Protein AF-0000000065810340 (afdb_homodimer)

Structure (mmCIF, N/CA/C/O backbone):
data_AF-0000000065810340-model_v1
#
loop_
_entity.id
_entity.type
_entity.pdbx_description
1 polymer 'Cytochrome c-554(548)'
#
loop_
_atom_site.group_PDB
_atom_site.id
_atom_site.type_symbol
_atom_site.label_atom_id
_atom_site.label_alt_id
_atom_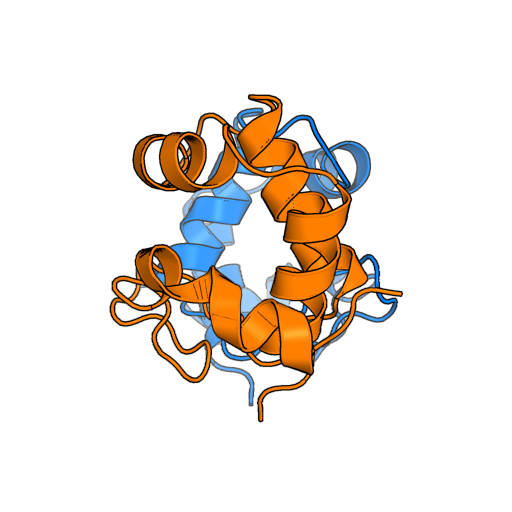site.label_comp_id
_atom_site.label_asym_id
_atom_site.label_entity_id
_atom_site.label_seq_id
_atom_site.pdbx_PDB_ins_code
_atom_site.Cartn_x
_atom_site.Cartn_y
_atom_site.Cartn_z
_atom_site.occupancy
_atom_site.B_iso_or_equiv
_atom_site.auth_seq_id
_atom_site.auth_comp_id
_atom_site.auth_asym_id
_atom_site.auth_atom_id
_atom_site.pdbx_PDB_model_num
ATOM 1 N N . ALA A 1 1 ? 13.867 -13.695 -8.516 1 81.44 1 ALA A N 1
ATOM 2 C CA . ALA A 1 1 ? 12.844 -12.742 -8.945 1 81.44 1 ALA A CA 1
ATOM 3 C C . ALA A 1 1 ? 11.641 -13.469 -9.539 1 81.44 1 ALA A C 1
ATOM 5 O O . ALA A 1 1 ? 11.773 -14.562 -10.094 1 81.44 1 ALA A O 1
ATOM 6 N N . GLY A 1 2 ? 10.492 -12.992 -9.227 1 96.69 2 GLY A N 1
ATOM 7 C CA . GLY A 1 2 ? 9.281 -13.578 -9.789 1 96.69 2 GLY A CA 1
ATOM 8 C C . GLY A 1 2 ? 9.273 -13.57 -11.305 1 96.69 2 GLY A C 1
ATOM 9 O O . GLY A 1 2 ? 10.039 -12.844 -11.938 1 96.69 2 GLY A O 1
ATOM 10 N N . ASP A 1 3 ? 8.43 -14.383 -11.891 1 98.38 3 ASP A N 1
ATOM 11 C CA . ASP A 1 3 ? 8.211 -14.453 -13.336 1 98.38 3 ASP A CA 1
ATOM 12 C C . ASP A 1 3 ? 6.906 -13.75 -13.727 1 98.38 3 ASP A C 1
ATOM 14 O O . ASP A 1 3 ? 5.82 -14.281 -13.492 1 98.38 3 ASP A O 1
ATOM 18 N N . ALA A 1 4 ? 7.102 -12.633 -14.414 1 97.75 4 ALA A N 1
ATOM 19 C CA . ALA A 1 4 ? 5.938 -11.812 -14.742 1 97.75 4 ALA A CA 1
ATOM 20 C C . ALA A 1 4 ? 4.977 -12.57 -15.656 1 97.75 4 ALA A C 1
ATOM 22 O O . ALA A 1 4 ? 3.758 -12.438 -15.523 1 97.75 4 ALA A O 1
ATOM 23 N N . ALA A 1 5 ? 5.488 -13.273 -16.594 1 97.88 5 ALA A N 1
ATOM 24 C CA . ALA A 1 5 ? 4.633 -14.039 -17.5 1 97.88 5 ALA A CA 1
ATOM 25 C C . ALA A 1 5 ? 3.84 -15.094 -16.719 1 97.88 5 ALA A C 1
ATOM 27 O O . ALA A 1 5 ? 2.648 -15.289 -16.984 1 97.88 5 ALA A O 1
ATOM 28 N N . ALA A 1 6 ? 4.434 -15.812 -15.805 1 98.31 6 ALA A N 1
ATOM 29 C CA . ALA A 1 6 ? 3.734 -16.766 -14.953 1 98.31 6 ALA A CA 1
ATOM 30 C C . ALA A 1 6 ? 2.701 -16.078 -14.078 1 98.31 6 ALA A C 1
ATOM 32 O O . ALA A 1 6 ? 1.626 -16.625 -13.812 1 98.31 6 ALA A O 1
ATOM 33 N N . GLY A 1 7 ? 3.07 -14.891 -13.578 1 98 7 GLY A N 1
ATOM 34 C CA . GLY A 1 7 ? 2.148 -14.117 -12.766 1 98 7 GLY 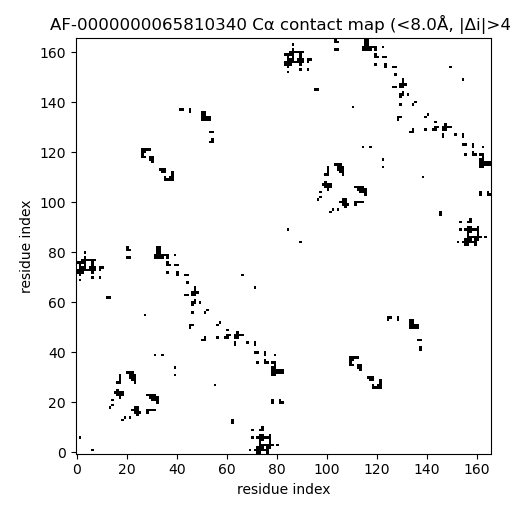A CA 1
ATOM 35 C C . GLY A 1 7 ? 0.86 -13.773 -13.492 1 98 7 GLY A C 1
ATOM 36 O O . GLY A 1 7 ? -0.215 -13.773 -12.891 1 98 7 GLY A O 1
ATOM 37 N N . GLU A 1 8 ? 0.967 -13.406 -14.773 1 97.19 8 GLU A N 1
ATOM 38 C CA . GLU A 1 8 ? -0.209 -13.047 -15.562 1 97.19 8 GLU A CA 1
ATOM 39 C C . GLU A 1 8 ? -1.265 -14.148 -15.5 1 97.19 8 GLU A C 1
ATOM 41 O O . GLU A 1 8 ? -2.465 -13.867 -15.5 1 97.19 8 GLU A O 1
ATOM 46 N N . ASP A 1 9 ? -0.861 -15.367 -15.312 1 97.06 9 ASP A N 1
ATOM 47 C CA . ASP A 1 9 ? -1.774 -16.5 -15.289 1 97.06 9 ASP A CA 1
ATOM 48 C C . ASP A 1 9 ? -2.391 -16.688 -13.898 1 97.06 9 ASP A C 1
ATOM 50 O O . ASP A 1 9 ? -3.328 -17.469 -13.727 1 97.06 9 ASP A O 1
ATOM 54 N N . LYS A 1 10 ? -1.932 -15.922 -12.945 1 97.44 10 LYS A N 1
ATOM 55 C CA . LYS A 1 10 ? -2.291 -16.188 -11.555 1 97.44 10 LYS A CA 1
ATOM 56 C C . LYS A 1 10 ? -3.117 -15.031 -10.977 1 97.44 10 LYS A C 1
ATOM 58 O O . LYS A 1 10 ? -3.439 -15.031 -9.789 1 97.44 10 LYS A O 1
ATOM 63 N N . ILE A 1 11 ? -3.551 -14.094 -11.773 1 97.44 11 ILE A N 1
ATOM 64 C CA . ILE A 1 11 ? -4.129 -12.875 -11.211 1 97.44 11 ILE A CA 1
ATOM 65 C C . ILE A 1 11 ? -5.645 -12.891 -11.398 1 97.44 11 ILE A C 1
ATOM 67 O O . ILE A 1 11 ? -6.301 -11.852 -11.273 1 97.44 11 ILE A O 1
ATOM 71 N N . GLY A 1 12 ? -6.258 -14 -11.719 1 96.69 12 GLY A N 1
ATOM 72 C CA . GLY A 1 12 ? -7.68 -14.086 -12.008 1 96.69 12 GLY A CA 1
ATOM 73 C C . GLY A 1 12 ? -8.555 -13.523 -10.906 1 96.69 12 GLY A C 1
ATOM 74 O O . GLY A 1 12 ? -9.477 -12.758 -11.164 1 96.69 12 GLY A O 1
ATOM 75 N N . THR A 1 13 ? -8.227 -13.875 -9.656 1 95.69 13 THR A N 1
ATOM 76 C CA . THR A 1 13 ? -9.016 -13.406 -8.523 1 95.69 13 THR A CA 1
ATOM 77 C C . THR A 1 13 ? -8.648 -11.969 -8.164 1 95.69 13 THR A C 1
ATOM 79 O O . THR A 1 13 ? -9.438 -11.25 -7.559 1 95.69 13 THR A O 1
ATOM 82 N N . CYS A 1 14 ? -7.531 -11.531 -8.602 1 98.19 14 CYS A N 1
ATOM 83 C CA . CYS A 1 14 ? -7 -10.227 -8.211 1 98.19 14 CYS A CA 1
ATOM 84 C C . CYS A 1 14 ? -7.633 -9.117 -9.039 1 98.19 14 CYS A C 1
ATOM 86 O O . CYS A 1 14 ? -7.812 -8 -8.547 1 98.19 14 CYS A O 1
ATOM 88 N N . VAL A 1 15 ? -7.961 -9.367 -10.32 1 97.25 15 VAL A N 1
ATOM 89 C CA . VAL A 1 15 ? -8.297 -8.344 -11.305 1 97.25 15 VAL A CA 1
ATOM 90 C C . VAL A 1 15 ? -9.664 -7.738 -10.977 1 97.25 15 VAL A C 1
ATOM 92 O O . VAL A 1 15 ? -9.977 -6.625 -11.398 1 97.25 15 VAL A O 1
ATOM 95 N N . ALA A 1 16 ? -10.477 -8.461 -10.188 1 97.06 16 ALA A N 1
ATOM 96 C CA . ALA A 1 16 ? -11.82 -7.98 -9.867 1 97.06 16 ALA A CA 1
ATOM 97 C C . ALA A 1 16 ? -11.766 -6.699 -9.039 1 97.06 16 ALA A C 1
ATOM 99 O O . ALA A 1 16 ? -12.703 -5.898 -9.055 1 97.06 16 ALA A O 1
ATOM 100 N N . CYS A 1 17 ? -10.68 -6.508 -8.406 1 98.31 17 CYS A N 1
ATOM 101 C CA . CYS A 1 17 ? -10.555 -5.336 -7.547 1 98.31 17 CYS A CA 1
ATOM 102 C C . CYS A 1 17 ? -9.414 -4.441 -8.008 1 98.31 17 CYS A C 1
ATOM 104 O O . CYS A 1 17 ? -9.5 -3.215 -7.918 1 98.31 17 CYS A O 1
ATOM 106 N N . HIS A 1 18 ? -8.359 -5.094 -8.531 1 97.94 18 HIS A N 1
ATOM 107 C CA . HIS A 1 18 ? -7.168 -4.32 -8.859 1 97.94 18 HIS A CA 1
ATOM 108 C C . HIS A 1 18 ? -7.043 -4.109 -10.359 1 97.94 18 HIS A C 1
ATOM 110 O O . HIS A 1 18 ? -6.094 -3.482 -10.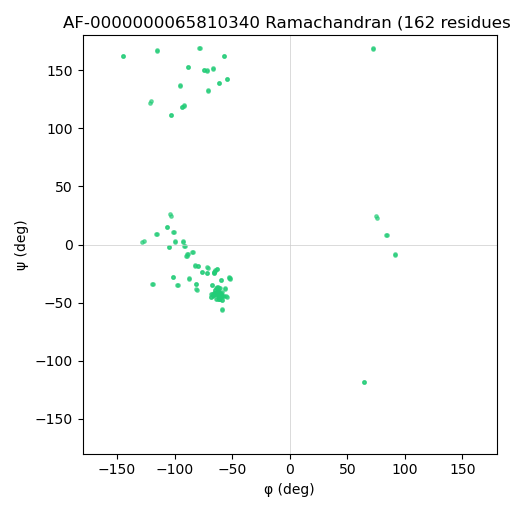828 1 97.94 18 HIS A O 1
ATOM 116 N N . GLY A 1 19 ? -7.938 -4.645 -11.164 1 96.19 19 GLY A N 1
ATOM 117 C CA . GLY A 1 19 ? -7.871 -4.52 -12.609 1 96.19 19 GLY A CA 1
ATOM 118 C C . GLY A 1 19 ? -6.766 -5.355 -13.227 1 96.19 19 GLY A C 1
ATOM 119 O O . GLY A 1 19 ? -5.828 -5.762 -12.539 1 96.19 19 GLY A O 1
ATOM 120 N N . THR A 1 20 ? -6.816 -5.469 -14.586 1 93.75 20 THR A N 1
ATOM 121 C CA . THR A 1 20 ? -5.781 -6.199 -15.312 1 93.75 20 THR A CA 1
ATOM 122 C C . THR A 1 20 ? -4.508 -5.367 -15.406 1 93.75 20 THR A C 1
ATOM 124 O O . THR A 1 20 ? -3.406 -5.914 -15.484 1 93.75 20 THR A O 1
ATOM 127 N N . ASP A 1 21 ? -4.672 -4.09 -15.297 1 93.5 21 ASP A N 1
ATOM 128 C CA . ASP A 1 21 ? -3.531 -3.186 -15.43 1 93.5 21 ASP A CA 1
ATOM 129 C C . ASP A 1 21 ? -3.014 -2.748 -14.062 1 93.5 21 ASP A C 1
ATOM 131 O O . ASP A 1 21 ? -2.154 -1.868 -13.969 1 93.5 21 ASP A O 1
ATOM 135 N N . GLY A 1 22 ? -3.592 -3.264 -13.047 1 96.94 22 GLY A N 1
ATOM 136 C CA . GLY A 1 22 ? -3.117 -2.959 -11.711 1 96.94 22 GLY A CA 1
ATOM 137 C C . GLY A 1 22 ? -3.666 -1.652 -11.164 1 96.94 22 GLY A C 1
ATOM 138 O O . GLY A 1 22 ? -3.17 -1.134 -10.164 1 96.94 22 GLY A O 1
ATOM 139 N N . GLN A 1 23 ? -4.637 -1.076 -11.922 1 96.94 23 GLN A N 1
ATOM 140 C CA . GLN A 1 23 ? -5.324 0.109 -11.422 1 96.94 23 GLN A CA 1
ATOM 141 C C . GLN A 1 23 ? -6.586 -0.272 -10.656 1 96.94 23 GLN A C 1
ATOM 143 O O . GLN A 1 23 ? -7.492 -0.898 -11.211 1 96.94 23 GLN A O 1
ATOM 148 N N . GLY A 1 24 ? -6.598 0.124 -9.352 1 97.69 24 GLY A N 1
ATOM 149 C CA . GLY A 1 24 ? -7.738 -0.208 -8.516 1 97.69 24 GLY A CA 1
ATOM 150 C C . GLY A 1 24 ? -9.062 0.249 -9.094 1 97.69 24 GLY A C 1
ATOM 151 O O . GLY A 1 24 ? -9.164 1.365 -9.609 1 97.69 24 GLY A O 1
ATOM 152 N N . LEU A 1 25 ? -10.078 -0.491 -8.945 1 97.81 25 LEU A N 1
ATOM 153 C CA . LEU A 1 25 ? -11.352 -0.232 -9.602 1 97.81 25 LEU A CA 1
ATOM 154 C C . LEU A 1 25 ? -12.242 0.654 -8.742 1 97.81 25 LEU A C 1
ATOM 156 O O . LEU A 1 25 ? -13.312 1.091 -9.18 1 97.81 25 LEU A O 1
ATOM 160 N N . ALA A 1 26 ? -11.891 0.876 -7.566 1 97.56 26 ALA A N 1
ATOM 161 C CA . ALA A 1 26 ? -12.508 1.81 -6.629 1 97.56 26 ALA A CA 1
ATOM 162 C C . ALA A 1 26 ? -11.453 2.455 -5.73 1 97.56 26 ALA A C 1
ATOM 164 O O . ALA A 1 26 ? -10.352 1.924 -5.566 1 97.56 26 ALA A O 1
ATOM 165 N N . PRO A 1 27 ? -11.773 3.559 -5.09 1 97.06 27 PRO A N 1
ATOM 166 C CA . PRO A 1 27 ? -10.781 4.289 -4.305 1 97.06 27 PRO A CA 1
ATOM 167 C C . PRO A 1 27 ? -10.242 3.477 -3.131 1 97.06 27 PRO A C 1
ATOM 169 O O . PRO A 1 27 ? -9.156 3.764 -2.623 1 97.06 27 PRO A O 1
ATOM 172 N N . ILE A 1 28 ? -11 2.467 -2.709 1 97.06 28 ILE A N 1
ATOM 173 C CA . ILE A 1 28 ? -10.57 1.67 -1.566 1 97.06 28 ILE A CA 1
ATOM 174 C C . ILE A 1 28 ? -9.57 0.609 -2.027 1 97.06 28 ILE A C 1
ATOM 176 O O . ILE A 1 28 ? -8.875 0.007 -1.208 1 97.06 28 ILE A O 1
ATOM 180 N N . TYR A 1 29 ? -9.547 0.333 -3.316 1 97.75 29 TYR A N 1
ATOM 181 C CA . TYR A 1 29 ? -8.602 -0.636 -3.854 1 97.75 29 TYR A CA 1
ATOM 182 C C . TYR A 1 29 ? -7.332 0.054 -4.344 1 97.75 29 TYR A C 1
ATOM 184 O O . TYR A 1 29 ? -7.379 0.89 -5.246 1 97.75 29 TYR A O 1
ATOM 192 N N . PRO A 1 30 ? -6.203 -0.286 -3.748 1 97.5 30 PRO A N 1
ATOM 193 C CA . PRO A 1 30 ? -4.98 0.408 -4.164 1 97.5 30 PRO A CA 1
ATOM 194 C C . PRO A 1 30 ? -4.578 0.078 -5.602 1 97.5 30 PRO A C 1
ATOM 196 O O . PRO A 1 30 ? -4.898 -1.003 -6.102 1 97.5 30 PRO A O 1
ATOM 199 N N . ASN A 1 31 ? -3.906 1.054 -6.188 1 97.62 31 ASN A N 1
ATOM 200 C CA . ASN A 1 31 ? -3.168 0.796 -7.422 1 97.62 31 ASN A CA 1
ATOM 201 C C . ASN A 1 31 ? -1.927 -0.054 -7.164 1 97.62 31 ASN A C 1
ATOM 203 O O . ASN A 1 31 ? -1.147 0.237 -6.254 1 97.62 31 ASN A O 1
ATOM 207 N N . LEU A 1 32 ? -1.791 -1.044 -7.988 1 98.19 32 LEU A N 1
ATOM 208 C CA . LEU A 1 32 ? -0.617 -1.902 -7.871 1 98.19 32 LEU A CA 1
ATOM 209 C C . LEU A 1 32 ? 0.421 -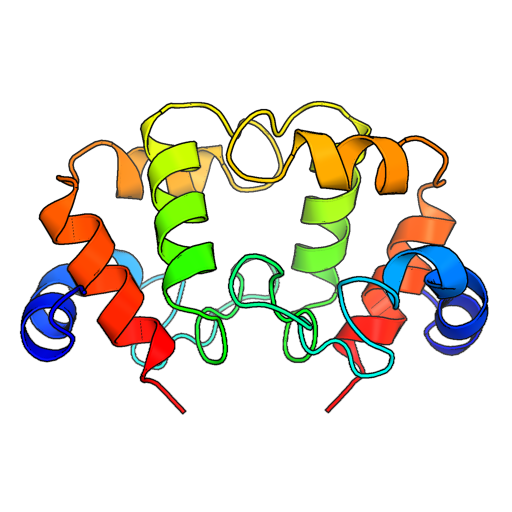1.553 -8.93 1 98.19 32 LEU A C 1
ATOM 211 O O . LEU A 1 32 ? 1.621 -1.742 -8.719 1 98.19 32 LEU A O 1
ATOM 215 N N . THR A 1 33 ? -0.1 -1.035 -10.016 1 95.62 33 THR A N 1
ATOM 216 C CA . THR A 1 33 ? 0.813 -0.577 -11.055 1 95.62 33 THR A CA 1
ATOM 217 C C . THR A 1 33 ? 1.709 0.544 -10.531 1 95.62 33 THR A C 1
ATOM 219 O O . THR A 1 33 ? 1.265 1.387 -9.75 1 95.62 33 THR A O 1
ATOM 222 N N . GLY A 1 34 ? 3.053 0.462 -10.938 1 93.06 34 GLY A N 1
ATOM 223 C CA . GLY A 1 34 ? 4 1.479 -10.508 1 93.06 34 GLY A CA 1
ATOM 224 C C . GLY A 1 34 ? 4.703 1.13 -9.211 1 93.06 34 GLY A C 1
ATOM 225 O O . GLY A 1 34 ? 5.699 1.758 -8.852 1 93.06 34 GLY A O 1
ATOM 226 N N . GLN A 1 35 ? 4.277 0.114 -8.586 1 97.38 35 GLN A N 1
ATOM 227 C CA . GLN A 1 35 ? 4.887 -0.292 -7.32 1 97.38 35 GLN A CA 1
ATOM 228 C C . GLN A 1 35 ? 6.062 -1.239 -7.559 1 97.38 35 GLN A C 1
ATOM 230 O O . GLN A 1 35 ? 6.105 -1.938 -8.57 1 97.38 35 GLN A O 1
ATOM 235 N N . SER A 1 36 ? 6.965 -1.231 -6.66 1 97 36 SER A N 1
ATOM 236 C CA . SER A 1 36 ? 8.062 -2.18 -6.773 1 97 36 SER A CA 1
ATOM 237 C C . SER A 1 36 ? 7.605 -3.602 -6.473 1 97 36 SER A C 1
ATOM 239 O O . SER A 1 36 ? 6.723 -3.811 -5.641 1 97 36 SER A O 1
ATOM 241 N N . ALA A 1 37 ? 8.227 -4.543 -7.094 1 98.19 37 ALA A N 1
ATOM 242 C CA . ALA A 1 37 ? 7.938 -5.949 -6.824 1 98.19 37 ALA A CA 1
ATOM 243 C C . ALA A 1 37 ? 8.258 -6.305 -5.375 1 98.19 37 ALA A C 1
ATOM 245 O O . ALA A 1 37 ? 7.543 -7.09 -4.75 1 98.19 37 ALA A O 1
ATOM 246 N N . THR A 1 38 ? 9.297 -5.727 -4.852 1 98.06 38 THR A N 1
ATOM 247 C CA . THR A 1 38 ? 9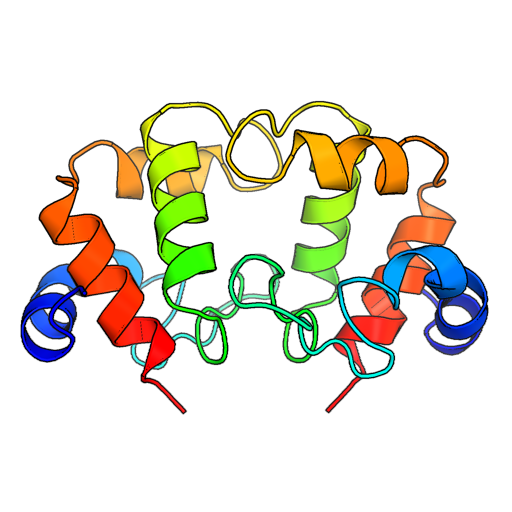.719 -5.992 -3.48 1 98.06 38 THR A CA 1
ATOM 248 C C . THR A 1 38 ? 8.625 -5.578 -2.494 1 98.06 38 THR A C 1
ATOM 250 O O . THR A 1 38 ? 8.258 -6.352 -1.609 1 98.06 38 THR A O 1
ATOM 253 N N . TYR A 1 39 ? 8.047 -4.457 -2.637 1 97.75 39 TYR A N 1
ATOM 254 C CA . TYR A 1 39 ? 6.992 -4.008 -1.741 1 97.75 39 TYR A CA 1
ATOM 255 C C . TYR A 1 39 ? 5.734 -4.852 -1.914 1 97.75 39 TYR A C 1
ATOM 257 O O . TYR A 1 39 ? 5.086 -5.223 -0.932 1 97.75 39 TYR A O 1
ATOM 265 N N . LEU A 1 40 ? 5.383 -5.082 -3.186 1 98 40 LEU A N 1
ATOM 266 C CA . LEU A 1 40 ? 4.176 -5.859 -3.422 1 98 40 LEU A CA 1
ATOM 267 C C . LEU A 1 40 ? 4.293 -7.246 -2.797 1 98 40 LEU A C 1
ATOM 269 O O . LEU A 1 40 ? 3.346 -7.734 -2.174 1 98 40 LEU A O 1
ATOM 273 N N . GLU A 1 41 ? 5.449 -7.863 -2.984 1 98.19 41 GLU A N 1
ATOM 274 C CA . GLU A 1 41 ? 5.672 -9.18 -2.391 1 98.19 41 GLU A CA 1
ATOM 275 C C . GLU A 1 41 ? 5.523 -9.133 -0.873 1 98.19 41 GLU A C 1
ATOM 277 O O . GLU A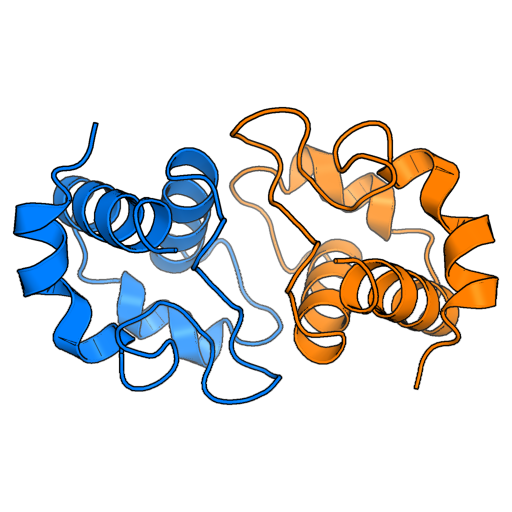 1 41 ? 4.836 -9.969 -0.285 1 98.19 41 GLU A O 1
ATOM 282 N N . SER A 1 42 ? 6.137 -8.188 -0.304 1 97.69 42 SER A N 1
ATOM 283 C CA . SER A 1 42 ? 6.066 -8.039 1.146 1 97.69 42 SER A CA 1
ATOM 284 C C . SER A 1 42 ? 4.629 -7.832 1.61 1 97.69 42 SER A C 1
ATOM 286 O O . SER A 1 42 ? 4.215 -8.391 2.627 1 97.69 42 SER A O 1
ATOM 288 N N . SER A 1 43 ? 3.879 -7.027 0.906 1 97 43 SER A N 1
ATOM 289 C CA . SER A 1 43 ? 2.494 -6.73 1.263 1 97 43 SER A CA 1
ATOM 290 C C . SER A 1 43 ? 1.626 -7.98 1.195 1 97 43 SER A C 1
ATOM 292 O O . SER A 1 43 ? 0.863 -8.266 2.121 1 97 43 SER A O 1
ATOM 294 N N . ILE A 1 44 ? 1.733 -8.75 0.124 1 97.75 44 ILE A N 1
ATOM 295 C CA . ILE A 1 44 ? 0.915 -9.945 -0.049 1 97.75 44 ILE A CA 1
ATOM 296 C C . ILE A 1 44 ? 1.265 -10.969 1.027 1 97.75 44 ILE A C 1
ATOM 298 O O . ILE A 1 44 ? 0.376 -11.602 1.604 1 97.75 44 ILE A O 1
ATOM 302 N N . LYS A 1 45 ? 2.504 -11.102 1.369 1 97.88 45 LYS A N 1
ATOM 303 C CA . LYS A 1 45 ? 2.914 -12.023 2.424 1 97.88 45 LYS A CA 1
ATOM 304 C C . LYS A 1 45 ? 2.365 -11.586 3.779 1 97.88 45 LYS A C 1
ATOM 306 O O . LYS A 1 45 ? 1.972 -12.422 4.594 1 97.88 45 LYS A O 1
ATOM 311 N N . ALA A 1 46 ? 2.412 -10.328 4.02 1 97.06 46 ALA A N 1
ATOM 312 C CA . ALA A 1 46 ? 1.886 -9.828 5.285 1 97.06 46 ALA A CA 1
ATOM 313 C C . ALA A 1 46 ? 0.4 -10.141 5.426 1 97.06 46 ALA A C 1
ATOM 315 O O . ALA A 1 46 ? -0.069 -10.469 6.52 1 97.06 46 ALA A O 1
ATOM 316 N N . TYR A 1 47 ? -0.358 -9.969 4.344 1 97 47 TYR A N 1
ATOM 317 C CA . TYR A 1 47 ? -1.756 -10.383 4.387 1 97 47 TYR A CA 1
ATOM 318 C C . TYR A 1 47 ? -1.872 -11.883 4.637 1 97 47 TYR A C 1
ATOM 320 O O . TYR A 1 47 ? -2.641 -12.32 5.496 1 97 47 TYR A O 1
ATOM 328 N N . ARG A 1 48 ? -1.118 -12.648 3.928 1 97 48 ARG A N 1
ATOM 329 C CA . ARG A 1 48 ? -1.159 -14.102 4.062 1 97 48 ARG A CA 1
ATOM 330 C C . ARG A 1 48 ? -0.902 -14.523 5.504 1 97 48 ARG A C 1
ATOM 332 O O . ARG A 1 48 ? -1.538 -15.453 6.004 1 97 48 ARG A O 1
ATOM 339 N N . ASP A 1 49 ? -0.004 -13.82 6.133 1 96.31 49 ASP A N 1
ATOM 340 C CA . ASP A 1 49 ? 0.49 -14.242 7.445 1 96.31 49 ASP A CA 1
ATOM 341 C C . ASP A 1 49 ? -0.312 -13.586 8.57 1 96.31 49 ASP A C 1
ATOM 343 O O . ASP A 1 49 ? 0.033 -13.719 9.742 1 96.31 49 ASP A O 1
ATOM 347 N N . GLY A 1 50 ? -1.313 -12.836 8.188 1 95.06 50 GLY A N 1
ATOM 348 C CA . GLY A 1 50 ? -2.205 -12.242 9.172 1 95.06 50 GLY A CA 1
ATOM 349 C C . GLY A 1 50 ? -1.588 -11.07 9.914 1 95.06 50 GLY A C 1
ATOM 350 O O . GLY A 1 50 ? -1.994 -10.75 11.031 1 95.06 50 GLY A O 1
ATOM 351 N N . GLN A 1 51 ? -0.628 -10.469 9.273 1 95.94 51 GLN A N 1
ATOM 352 C CA . GLN A 1 51 ? 0.098 -9.375 9.898 1 95.94 51 GLN A CA 1
ATOM 353 C C . GLN A 1 51 ? -0.545 -8.031 9.57 1 95.94 51 GLN A C 1
ATOM 355 O O . GLN A 1 51 ? -0.137 -6.996 10.102 1 95.94 51 GLN A O 1
ATOM 360 N N . ARG A 1 52 ? -1.604 -8.055 8.773 1 95 52 ARG A N 1
ATOM 361 C CA . ARG A 1 52 ? -2.416 -6.875 8.484 1 95 52 ARG A CA 1
ATOM 362 C C . ARG A 1 52 ? -3.865 -7.09 8.898 1 95 52 ARG A C 1
ATOM 364 O O . ARG A 1 52 ? -4.504 -8.055 8.469 1 95 52 ARG A O 1
ATOM 371 N N . LYS A 1 53 ? -4.488 -6.309 9.766 1 91.75 53 LYS A N 1
ATOM 372 C CA . LYS A 1 53 ? -5.84 -6.488 10.281 1 91.75 53 LYS A CA 1
ATOM 373 C C . LYS A 1 53 ? -6.672 -5.223 10.094 1 91.75 53 LYS A C 1
ATOM 375 O O . LYS A 1 53 ? -7.891 -5.242 10.266 1 91.75 53 LYS A O 1
ATOM 380 N N . GLY A 1 54 ? -6.359 -4.152 9.547 1 86.12 54 GLY A N 1
ATOM 381 C CA . GLY A 1 54 ? -7.047 -2.885 9.359 1 86.12 54 GLY A CA 1
ATOM 382 C C . GLY A 1 54 ? -7.332 -2.58 7.898 1 86.12 54 GLY A C 1
ATOM 383 O O . GLY A 1 54 ? -6.906 -3.318 7.008 1 86.12 54 GLY A O 1
ATOM 384 N N . GLY A 1 55 ? -8.211 -1.567 7.824 1 86.81 55 GLY A N 1
ATOM 385 C CA . GLY A 1 55 ? -8.562 -1.188 6.465 1 86.81 55 GLY A CA 1
ATOM 386 C C . GLY A 1 55 ? -9.289 -2.285 5.707 1 86.81 55 GLY A C 1
ATOM 387 O O . GLY A 1 55 ? -10.297 -2.809 6.184 1 86.81 55 GLY A O 1
ATOM 388 N N . ASN A 1 56 ? -8.57 -2.699 4.57 1 88.81 56 ASN A N 1
ATOM 389 C CA . ASN A 1 56 ? -9.211 -3.686 3.705 1 88.81 56 ASN A CA 1
ATOM 390 C C . ASN A 1 56 ? -8.617 -5.074 3.902 1 88.81 56 ASN A C 1
ATOM 392 O O . ASN A 1 56 ? -8.641 -5.902 2.99 1 88.81 56 ASN A O 1
ATOM 396 N N . ALA A 1 57 ? -8.117 -5.297 4.98 1 95 57 ALA A N 1
ATOM 397 C CA . ALA A 1 57 ? -7.441 -6.57 5.227 1 95 57 ALA A CA 1
ATOM 398 C C . ALA A 1 57 ? -8.422 -7.734 5.156 1 95 57 ALA A C 1
ATOM 400 O O . ALA A 1 57 ? -8.07 -8.82 4.688 1 95 57 ALA A O 1
ATOM 401 N N . ALA A 1 58 ? -9.656 -7.512 5.656 1 94.81 58 ALA A N 1
ATOM 402 C CA . ALA A 1 58 ? -10.656 -8.57 5.633 1 94.81 58 ALA A CA 1
ATOM 403 C C . ALA A 1 58 ? -10.945 -9.023 4.203 1 94.81 58 ALA A C 1
ATOM 405 O O . ALA A 1 58 ? -11.219 -10.203 3.963 1 94.81 58 ALA A O 1
ATOM 406 N N . LEU A 1 59 ? -10.82 -8.133 3.305 1 95.81 59 LEU A N 1
ATOM 407 C CA . LEU A 1 59 ? -11.023 -8.43 1.891 1 95.81 59 LEU A CA 1
ATOM 408 C C . LEU A 1 59 ? -9.781 -9.086 1.292 1 95.81 59 LEU A C 1
ATOM 410 O O . LEU A 1 59 ? -9.891 -10.039 0.511 1 95.81 59 LEU A O 1
ATOM 414 N N . MET A 1 60 ? -8.625 -8.656 1.655 1 98.06 60 MET A N 1
ATOM 415 C CA . MET A 1 60 ? -7.398 -9.047 0.961 1 98.06 60 MET A CA 1
ATOM 416 C C . MET A 1 60 ? -6.84 -10.344 1.532 1 98.06 60 MET A C 1
ATOM 418 O O . MET A 1 60 ? -6.211 -11.117 0.813 1 98.06 60 MET A O 1
ATOM 422 N N . THR A 1 61 ? -7.078 -10.609 2.828 1 97.25 61 THR A N 1
ATOM 423 C CA . THR A 1 61 ? -6.441 -11.734 3.496 1 97.25 61 THR A CA 1
ATOM 424 C C . THR A 1 61 ? -6.832 -13.047 2.826 1 97.25 61 THR A C 1
ATOM 426 O O . THR A 1 61 ? -5.969 -13.859 2.482 1 97.25 61 THR A O 1
ATOM 429 N N . PRO A 1 62 ? -8.156 -13.297 2.518 1 96.75 62 PRO A N 1
ATOM 430 C CA . PRO A 1 62 ? -8.484 -14.57 1.864 1 96.75 62 PRO A CA 1
ATOM 431 C C . PRO A 1 62 ? -7.898 -14.68 0.459 1 96.75 62 PRO A C 1
ATOM 433 O O . PRO A 1 62 ? -7.648 -15.789 -0.024 1 96.75 62 PRO A O 1
ATOM 436 N N . MET A 1 63 ? -7.633 -13.617 -0.184 1 97.75 63 MET A N 1
ATOM 437 C CA . MET A 1 63 ? -7.07 -13.617 -1.53 1 97.75 63 MET A CA 1
ATOM 438 C C . MET A 1 63 ? -5.605 -14.047 -1.506 1 97.75 63 MET A C 1
ATOM 440 O O . MET A 1 63 ? -5.086 -14.555 -2.502 1 97.75 63 MET A O 1
ATOM 444 N N . ALA A 1 64 ? -4.934 -13.852 -0.308 1 97.56 64 ALA A N 1
ATOM 445 C CA . ALA A 1 64 ? -3.506 -14.125 -0.19 1 97.56 64 ALA A CA 1
ATOM 446 C C . ALA A 1 64 ? -3.26 -15.508 0.411 1 97.56 64 ALA A C 1
ATOM 448 O O . ALA A 1 64 ? -2.189 -16.094 0.227 1 97.56 64 ALA A O 1
ATOM 449 N N . GLN A 1 65 ? -4.098 -16.047 1.374 1 95.56 65 GLN A N 1
ATOM 450 C CA . GLN A 1 65 ? -3.881 -17.188 2.246 1 95.56 65 GLN A CA 1
ATOM 451 C C . GLN A 1 65 ? -3.461 -18.422 1.445 1 95.56 65 GLN A C 1
ATOM 453 O O . GLN A 1 65 ? -2.6 -19.188 1.88 1 95.56 65 GLN A O 1
ATOM 458 N N . GLY A 1 66 ? -3.816 -18.672 0.208 1 95.5 66 GLY A N 1
ATOM 459 C CA . GLY A 1 66 ? -3.537 -19.891 -0.546 1 95.5 66 GLY A CA 1
ATOM 460 C C . GLY A 1 66 ? -2.367 -19.734 -1.5 1 95.5 66 GLY A C 1
ATOM 461 O O . GLY A 1 66 ? -1.996 -20.688 -2.188 1 95.5 66 GLY A O 1
ATOM 462 N N . LEU A 1 67 ? -1.706 -18.672 -1.334 1 98.31 67 LEU A N 1
ATOM 463 C CA . LEU A 1 67 ? -0.634 -18.422 -2.289 1 98.31 67 LEU A CA 1
ATOM 464 C C . LEU A 1 67 ? 0.706 -18.906 -1.745 1 98.31 67 LEU A C 1
ATOM 466 O O . LEU A 1 67 ? 1.008 -18.719 -0.564 1 98.31 67 LEU A O 1
ATOM 470 N N . SER A 1 68 ? 1.498 -19.547 -2.555 1 98.69 68 SER A N 1
ATOM 471 C CA . SER A 1 68 ? 2.873 -19.891 -2.205 1 98.69 68 SER A CA 1
ATOM 472 C C . SER A 1 68 ? 3.795 -18.688 -2.35 1 98.69 68 SER A C 1
ATOM 474 O O . SER A 1 68 ? 3.41 -17.672 -2.93 1 98.69 68 SER A O 1
ATOM 476 N N . ASP A 1 69 ? 4.996 -18.875 -1.838 1 98.5 69 ASP A N 1
ATOM 477 C CA . ASP A 1 69 ? 5.98 -17.812 -2.012 1 98.5 69 ASP A CA 1
ATOM 478 C C . ASP A 1 69 ? 6.254 -17.547 -3.49 1 98.5 69 ASP A C 1
ATOM 480 O O . ASP A 1 69 ? 6.43 -16.406 -3.902 1 98.5 69 ASP A O 1
ATOM 484 N N . GLU A 1 70 ? 6.27 -18.578 -4.223 1 98.69 70 GLU A N 1
ATOM 485 C CA . GLU A 1 70 ? 6.508 -18.438 -5.656 1 98.69 70 GLU A CA 1
ATOM 486 C C . GLU A 1 70 ? 5.348 -17.734 -6.344 1 98.69 70 GLU A C 1
ATOM 488 O O . GLU A 1 70 ? 5.555 -16.875 -7.203 1 98.69 70 GLU A O 1
ATOM 493 N N . ASP A 1 71 ? 4.113 -18.094 -5.969 1 98.75 71 ASP A N 1
ATOM 494 C CA . ASP A 1 71 ? 2.945 -17.406 -6.512 1 98.75 71 ASP A CA 1
ATOM 495 C C . ASP A 1 71 ? 3.016 -15.914 -6.234 1 98.75 71 ASP A C 1
ATOM 497 O O . ASP A 1 71 ? 2.793 -15.102 -7.137 1 98.75 71 ASP A O 1
ATOM 501 N N . ILE A 1 72 ? 3.377 -15.617 -5.062 1 98.75 72 ILE A N 1
ATOM 502 C CA . ILE A 1 72 ? 3.408 -14.227 -4.625 1 98.75 72 ILE A CA 1
ATOM 503 C C . ILE A 1 72 ? 4.48 -13.461 -5.398 1 98.75 72 ILE A C 1
ATOM 505 O O . ILE A 1 72 ? 4.238 -12.352 -5.875 1 98.75 72 ILE A O 1
ATOM 509 N N . ALA A 1 73 ? 5.605 -14.031 -5.559 1 98.75 73 ALA A N 1
ATOM 510 C CA . ALA A 1 73 ? 6.68 -13.398 -6.312 1 98.75 73 ALA A CA 1
ATOM 511 C C . ALA A 1 73 ? 6.27 -13.164 -7.766 1 98.75 73 ALA A C 1
ATOM 513 O O . ALA A 1 73 ? 6.547 -12.109 -8.336 1 98.75 73 ALA A O 1
ATOM 514 N N . ASP A 1 74 ? 5.598 -14.133 -8.352 1 98.81 74 ASP A N 1
ATOM 515 C CA . ASP A 1 74 ? 5.172 -14.039 -9.742 1 98.81 74 ASP A CA 1
ATOM 516 C C . ASP A 1 74 ? 4.117 -12.953 -9.922 1 98.81 74 ASP A C 1
ATOM 518 O O . ASP A 1 74 ? 4.195 -12.148 -10.852 1 98.81 74 ASP A O 1
ATOM 522 N N . ILE A 1 75 ? 3.16 -12.93 -9.008 1 98.5 75 ILE A N 1
ATOM 523 C CA . ILE A 1 75 ? 2.086 -11.938 -9.055 1 98.5 75 ILE A CA 1
ATOM 524 C C . ILE A 1 75 ? 2.662 -10.539 -8.859 1 98.5 75 ILE A C 1
ATOM 526 O O . ILE A 1 75 ? 2.301 -9.609 -9.578 1 98.5 75 ILE A O 1
ATOM 530 N N . ALA A 1 76 ? 3.59 -10.438 -7.918 1 98.5 76 ALA A N 1
ATOM 531 C CA . ALA A 1 76 ? 4.234 -9.148 -7.672 1 98.5 76 ALA A CA 1
ATOM 532 C C . ALA A 1 76 ? 5.012 -8.68 -8.898 1 98.5 76 ALA A C 1
ATOM 534 O O . ALA A 1 76 ? 4.953 -7.508 -9.266 1 98.5 76 ALA A O 1
ATOM 535 N N . ALA A 1 77 ? 5.672 -9.547 -9.539 1 98.38 77 ALA A N 1
ATOM 536 C CA . ALA A 1 77 ? 6.434 -9.227 -10.742 1 98.38 77 ALA A CA 1
ATOM 537 C C . ALA A 1 77 ? 5.516 -8.75 -11.859 1 98.38 77 ALA A C 1
ATOM 539 O O . ALA A 1 77 ? 5.824 -7.785 -12.562 1 98.38 77 ALA A O 1
ATOM 540 N N . TYR A 1 78 ? 4.441 -9.414 -12 1 98.31 78 TYR A N 1
ATOM 541 C CA . TYR A 1 78 ? 3.484 -9.039 -13.039 1 98.31 78 TYR A CA 1
ATOM 542 C C . TYR A 1 78 ? 3.014 -7.602 -12.852 1 98.31 78 TYR A C 1
ATOM 544 O O . TYR A 1 78 ? 3.166 -6.77 -13.75 1 98.31 78 TYR A O 1
ATOM 552 N N . TYR A 1 79 ? 2.49 -7.316 -11.688 1 98.06 79 TYR A N 1
ATOM 553 C CA . TYR A 1 79 ? 1.904 -6 -11.469 1 98.06 79 TYR A CA 1
ATOM 554 C C . TYR A 1 79 ? 2.977 -4.918 -11.477 1 98.06 79 TYR A C 1
ATOM 556 O O . TYR A 1 79 ? 2.73 -3.795 -11.93 1 98.06 79 TYR A O 1
ATOM 564 N N . SER A 1 80 ? 4.148 -5.219 -10.992 1 97.69 80 SER A N 1
ATOM 565 C CA . SER A 1 80 ? 5.238 -4.246 -10.984 1 97.69 80 SER A CA 1
ATOM 566 C C . SER A 1 80 ? 5.676 -3.902 -12.406 1 97.69 80 SER A C 1
ATOM 568 O O . SER A 1 80 ? 6.242 -2.834 -12.641 1 97.69 80 SER A O 1
ATOM 570 N N . SER A 1 81 ? 5.43 -4.75 -13.297 1 96.44 81 SER A N 1
ATOM 571 C CA . SER A 1 81 ? 5.887 -4.555 -14.672 1 96.44 81 SER A CA 1
ATOM 572 C C . SER A 1 81 ? 4.859 -3.781 -15.492 1 96.44 81 SER A C 1
ATOM 574 O O . SER A 1 81 ? 5.121 -3.416 -16.641 1 96.44 81 SER A O 1
ATOM 576 N N . GLN A 1 82 ? 3.713 -3.596 -14.852 1 92.31 82 GLN A N 1
ATOM 577 C CA . GLN A 1 82 ? 2.662 -2.885 -15.57 1 92.31 82 GLN A CA 1
ATOM 578 C C . GLN A 1 82 ? 2.961 -1.392 -15.648 1 92.31 82 GLN A C 1
ATOM 580 O O . GLN A 1 82 ? 3.686 -0.854 -14.805 1 92.31 82 GLN A O 1
ATOM 585 N N . GLU A 1 83 ? 2.496 -0.73 -16.703 1 81.06 83 GLU A N 1
ATOM 586 C CA . GLU A 1 83 ? 2.639 0.71 -16.891 1 81.06 83 GLU A CA 1
ATOM 587 C C . GLU A 1 83 ? 1.284 1.41 -16.859 1 81.06 83 GLU A C 1
ATOM 589 O O . GLU A 1 83 ? 0.258 0.804 -17.172 1 81.06 83 GLU A O 1
ATOM 594 N N . ALA B 1 1 ? -12.594 16.078 2.791 1 81.69 1 ALA B N 1
ATOM 595 C CA . ALA B 1 1 ? -11.391 15.734 2.041 1 81.69 1 ALA B CA 1
ATOM 596 C C . ALA B 1 1 ? -10.18 16.5 2.574 1 81.69 1 ALA B C 1
ATOM 598 O O . ALA B 1 1 ? -10.32 17.609 3.1 1 81.69 1 ALA B O 1
ATOM 599 N N . GLY B 1 2 ? -9.094 15.844 2.656 1 96.75 2 GLY B N 1
ATOM 600 C CA . GLY B 1 2 ? -7.871 16.5 3.096 1 96.75 2 GLY B CA 1
ATOM 601 C C . GLY B 1 2 ? -7.5 17.703 2.25 1 96.75 2 GLY B C 1
ATOM 602 O O . GLY B 1 2 ? -8.016 17.875 1.144 1 96.75 2 GLY B O 1
ATOM 603 N N . ASP B 1 3 ? -6.652 18.547 2.762 1 98.38 3 ASP B N 1
ATOM 604 C CA . ASP B 1 3 ? -6.109 19.719 2.07 1 98.38 3 ASP B CA 1
ATOM 605 C C . ASP B 1 3 ? -4.68 19.453 1.601 1 98.38 3 ASP B C 1
ATOM 607 O O . ASP B 1 3 ? -3.746 19.453 2.406 1 98.38 3 ASP B O 1
ATOM 611 N N . ALA B 1 4 ? -4.566 19.375 0.275 1 97.75 4 ALA B N 1
ATOM 612 C CA . ALA B 1 4 ? -3.268 19.016 -0.287 1 97.75 4 ALA B CA 1
ATOM 613 C C . ALA B 1 4 ? -2.219 20.062 0.038 1 97.75 4 ALA B C 1
ATOM 615 O O . ALA B 1 4 ? -1.057 19.75 0.291 1 97.75 4 ALA B O 1
ATOM 616 N N . ALA B 1 5 ? -2.58 21.297 -0.043 1 97.94 5 ALA B N 1
ATOM 617 C CA . ALA B 1 5 ? -1.641 22.359 0.279 1 97.94 5 ALA B CA 1
ATOM 618 C C . ALA B 1 5 ? -1.182 22.266 1.731 1 97.94 5 ALA B C 1
ATOM 620 O O . ALA B 1 5 ? 0.002 22.453 2.027 1 97.94 5 ALA B O 1
ATOM 621 N N . ALA B 1 6 ? -2.059 22.031 2.678 1 98.38 6 ALA B N 1
ATOM 622 C CA . ALA B 1 6 ? -1.7 21.828 4.078 1 98.38 6 ALA B CA 1
ATOM 623 C C . ALA B 1 6 ? -0.823 20.594 4.246 1 98.38 6 ALA B C 1
ATOM 625 O O . ALA B 1 6 ? 0.087 20.578 5.078 1 98.38 6 ALA B O 1
ATOM 626 N N . GLY B 1 7 ? -1.136 19.547 3.486 1 98.06 7 GLY B N 1
ATOM 627 C CA . GLY B 1 7 ? -0.34 18.328 3.529 1 98.06 7 GLY B CA 1
ATOM 628 C C . GLY B 1 7 ? 1.113 18.547 3.156 1 98.06 7 GLY B C 1
ATOM 629 O O . GLY B 1 7 ? 2.01 17.938 3.74 1 98.06 7 GLY B O 1
ATOM 630 N N . GLU B 1 8 ? 1.333 19.359 2.127 1 97.25 8 GLU B N 1
ATOM 631 C CA . GLU B 1 8 ? 2.695 19.641 1.681 1 97.25 8 GLU B CA 1
ATOM 632 C C . GLU B 1 8 ? 3.566 20.125 2.838 1 97.25 8 GLU B C 1
ATOM 634 O O . GLU B 1 8 ? 4.758 19.812 2.893 1 97.25 8 GLU B O 1
ATOM 639 N N . ASP B 1 9 ? 2.994 20.75 3.818 1 97.12 9 ASP B N 1
ATOM 640 C CA . ASP B 1 9 ? 3.73 21.297 4.953 1 97.12 9 ASP B CA 1
ATOM 641 C C . ASP B 1 9 ? 3.982 20.219 6.012 1 97.12 9 ASP B C 1
ATOM 643 O O . ASP B 1 9 ? 4.754 20.438 6.949 1 97.12 9 ASP B O 1
ATOM 647 N N . LYS B 1 10 ? 3.418 19.047 5.832 1 97.5 10 LYS B N 1
ATOM 648 C CA . LYS B 1 10 ? 3.414 18.047 6.898 1 97.5 10 LYS B CA 1
ATOM 649 C C . LYS B 1 10 ? 4.215 16.812 6.492 1 97.5 10 LYS B C 1
ATOM 651 O O . LYS B 1 10 ? 4.246 15.82 7.223 1 97.5 10 LYS B O 1
ATOM 656 N N . ILE B 1 11 ? 4.93 16.844 5.41 1 97.44 11 ILE B N 1
ATOM 657 C CA . ILE B 1 11 ? 5.504 15.617 4.879 1 97.44 11 ILE B CA 1
ATOM 658 C C . ILE B 1 11 ? 7.008 15.594 5.145 1 97.44 11 ILE B C 1
ATOM 660 O O . ILE B 1 11 ? 7.738 14.805 4.535 1 97.44 11 ILE B O 1
ATOM 664 N N . GLY B 1 12 ? 7.535 16.422 6.004 1 96.69 12 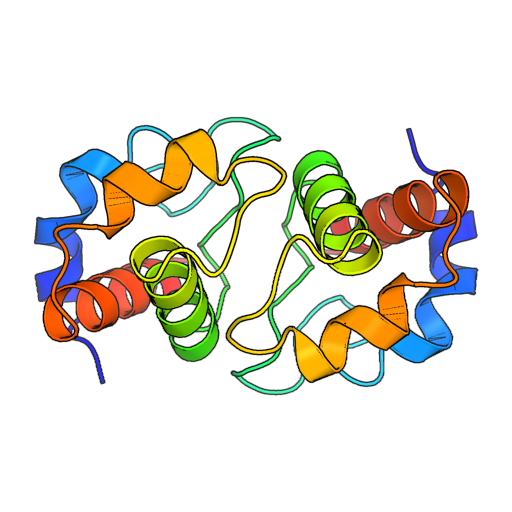GLY B N 1
ATOM 665 C CA . GLY B 1 12 ? 8.969 16.547 6.242 1 96.69 12 GLY B CA 1
ATOM 666 C C . GLY B 1 12 ? 9.617 15.227 6.613 1 96.69 12 GLY B C 1
ATOM 667 O O . GLY B 1 12 ? 10.672 14.867 6.074 1 96.69 12 GLY B O 1
ATOM 668 N N . THR B 1 13 ? 8.969 14.461 7.5 1 95.75 13 THR B N 1
ATOM 669 C CA . THR B 1 13 ? 9.523 13.18 7.93 1 95.75 13 THR B CA 1
ATOM 670 C C . THR B 1 13 ? 9.25 12.094 6.891 1 95.75 13 THR B C 1
ATOM 672 O O . THR B 1 13 ? 9.961 11.086 6.844 1 95.75 13 THR B O 1
ATOM 675 N N . CYS B 1 14 ? 8.336 12.32 6.051 1 98.25 14 CYS B N 1
ATOM 676 C CA . CYS B 1 14 ? 7.883 11.312 5.105 1 98.25 14 CYS B CA 1
ATOM 677 C C . CYS B 1 14 ? 8.812 11.234 3.902 1 98.25 14 CYS B C 1
ATOM 679 O O . CYS B 1 14 ? 9.008 10.156 3.332 1 98.25 14 CYS B O 1
ATOM 681 N N . VAL B 1 15 ? 9.406 12.367 3.447 1 97.25 15 VAL B N 1
ATOM 682 C CA . VAL B 1 15 ? 10.078 12.5 2.16 1 97.25 15 VAL B CA 1
ATOM 683 C C . VAL B 1 15 ? 11.391 11.727 2.188 1 97.25 15 VAL B C 1
ATOM 685 O O . VAL B 1 15 ? 11.938 11.375 1.136 1 97.25 15 VAL B O 1
ATOM 688 N N . ALA B 1 16 ? 11.906 11.422 3.389 1 97.12 16 ALA B N 1
ATOM 689 C CA . ALA B 1 16 ? 13.18 10.727 3.498 1 97.12 16 ALA B CA 1
ATOM 690 C C . ALA B 1 16 ? 13.086 9.312 2.918 1 97.12 16 ALA B C 1
ATOM 69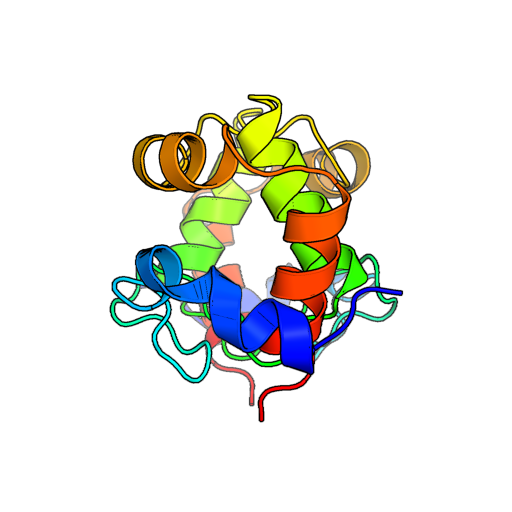2 O O . ALA B 1 16 ? 14.094 8.742 2.494 1 97.12 16 ALA B O 1
ATOM 693 N N . CYS B 1 17 ? 11.93 8.828 2.871 1 98.31 17 CYS B N 1
ATOM 694 C CA . CYS B 1 17 ? 11.742 7.465 2.383 1 98.31 17 CYS B CA 1
ATOM 695 C C . CYS B 1 17 ? 10.859 7.441 1.144 1 98.31 17 CYS B C 1
ATOM 697 O O . CYS B 1 17 ? 11.07 6.629 0.241 1 98.31 17 CYS B O 1
ATOM 699 N N . HIS B 1 18 ? 9.883 8.375 1.12 1 97.94 18 HIS B N 1
ATOM 700 C CA . HIS B 1 18 ? 8.898 8.328 0.043 1 97.94 18 HIS B CA 1
ATOM 701 C C . HIS B 1 18 ? 9.156 9.422 -0.985 1 97.94 18 HIS B C 1
ATOM 703 O O . HIS B 1 18 ? 8.414 9.547 -1.961 1 97.94 18 HIS B O 1
ATOM 709 N N . GLY B 1 19 ? 10.141 10.258 -0.782 1 96.25 19 GLY B N 1
ATOM 710 C CA . GLY B 1 19 ? 10.422 11.352 -1.696 1 96.25 19 GLY B CA 1
ATOM 711 C C . GLY B 1 19 ? 9.398 12.469 -1.629 1 96.25 19 GLY B C 1
ATOM 712 O O . GLY B 1 19 ? 8.289 12.266 -1.136 1 96.25 19 GLY B O 1
ATOM 713 N N . THR B 1 20 ? 9.75 13.609 -2.287 1 93.88 20 THR B N 1
ATOM 714 C CA . THR B 1 20 ? 8.828 14.742 -2.346 1 93.88 20 THR B CA 1
ATOM 715 C C . THR B 1 20 ? 7.719 14.477 -3.359 1 93.88 20 THR B C 1
ATOM 717 O O . THR B 1 20 ? 6.609 15 -3.223 1 93.88 20 THR B O 1
ATOM 720 N N . ASP B 1 21 ? 8 13.617 -4.277 1 93.69 21 ASP B N 1
ATOM 721 C CA . ASP B 1 21 ? 7.035 13.328 -5.336 1 93.69 21 ASP B CA 1
ATOM 722 C C . ASP B 1 21 ? 6.273 12.039 -5.043 1 93.69 21 ASP B C 1
ATOM 724 O O . ASP B 1 21 ? 5.52 11.555 -5.891 1 93.69 21 ASP B O 1
ATOM 728 N N . GLY B 1 22 ? 6.547 11.453 -3.947 1 97 22 GLY B N 1
ATOM 729 C CA . GLY B 1 22 ? 5.812 10.258 -3.561 1 97 22 GLY B CA 1
ATOM 730 C C . GLY B 1 22 ? 6.375 8.984 -4.172 1 97 22 GLY B C 1
ATOM 731 O O . GLY B 1 22 ? 5.73 7.938 -4.141 1 97 22 GLY B O 1
ATOM 732 N N . GLN B 1 23 ? 7.551 9.148 -4.82 1 97 23 GLN B N 1
ATOM 733 C CA . GLN B 1 23 ? 8.242 7.969 -5.324 1 97 23 GLN B CA 1
ATOM 734 C C . GLN B 1 23 ? 9.234 7.434 -4.297 1 97 23 GLN B C 1
ATOM 736 O O . GLN B 1 23 ? 10.156 8.141 -3.883 1 97 23 GLN B O 1
ATOM 741 N N . GLY B 1 24 ? 8.992 6.145 -3.902 1 97.69 24 GLY B N 1
ATOM 742 C CA . GLY B 1 24 ? 9.859 5.535 -2.906 1 97.69 24 GLY B CA 1
ATOM 743 C C . GLY B 1 24 ? 11.328 5.578 -3.287 1 97.69 24 GLY B C 1
ATOM 744 O O . GLY B 1 24 ? 11.688 5.316 -4.438 1 97.69 24 GLY B O 1
ATOM 745 N N . LEU B 1 25 ? 12.18 5.789 -2.369 1 97.81 25 LEU B N 1
ATOM 746 C CA . LEU B 1 25 ? 13.594 6.012 -2.645 1 97.81 25 LEU B CA 1
ATOM 747 C C . LEU B 1 25 ? 14.359 4.691 -2.676 1 97.81 25 LEU B C 1
ATOM 749 O O . LEU B 1 25 ? 15.539 4.656 -3.037 1 97.81 25 LEU B O 1
ATOM 753 N N . ALA B 1 26 ? 13.766 3.662 -2.285 1 97.56 26 ALA B N 1
ATOM 754 C CA . ALA B 1 26 ? 14.258 2.289 -2.373 1 97.56 26 ALA B CA 1
ATOM 755 C C . ALA B 1 26 ? 13.109 1.313 -2.633 1 97.56 26 ALA B C 1
ATOM 757 O O . ALA B 1 26 ? 11.953 1.628 -2.373 1 97.56 26 ALA B O 1
ATOM 758 N N . PRO B 1 27 ? 13.406 0.12 -3.088 1 97.06 27 PRO B N 1
ATOM 759 C CA . PRO B 1 27 ? 12.352 -0.82 -3.473 1 97.06 27 PRO B CA 1
ATOM 760 C C . PRO B 1 27 ? 11.469 -1.222 -2.297 1 97.06 27 PRO B C 1
ATOM 762 O O . PRO B 1 27 ? 10.336 -1.669 -2.498 1 97.06 27 PRO B O 1
ATOM 765 N N . ILE B 1 28 ? 11.977 -1.058 -1.077 1 97.06 28 ILE B N 1
ATOM 766 C CA . ILE B 1 28 ? 11.195 -1.455 0.09 1 97.06 28 ILE B CA 1
ATOM 767 C C . ILE B 1 28 ? 10.211 -0.347 0.454 1 97.06 28 ILE B C 1
ATOM 769 O O . ILE B 1 28 ? 9.273 -0.567 1.229 1 97.06 28 ILE B O 1
ATOM 773 N N . TYR B 1 29 ? 10.453 0.846 -0.045 1 97.75 29 TYR B N 1
ATOM 774 C CA . TYR B 1 29 ? 9.547 1.959 0.217 1 97.75 29 TYR B CA 1
ATOM 775 C C . TYR B 1 29 ? 8.516 2.098 -0.897 1 97.75 29 TYR B C 1
ATOM 777 O O . TYR B 1 29 ? 8.867 2.32 -2.057 1 97.75 29 TYR B O 1
ATOM 785 N N . PRO B 1 30 ? 7.246 1.956 -0.549 1 97.5 30 PRO B N 1
ATOM 786 C CA . PRO B 1 30 ? 6.246 2.031 -1.617 1 97.5 30 PRO B CA 1
ATOM 787 C C . PRO B 1 30 ? 6.16 3.418 -2.248 1 97.5 30 PRO B C 1
ATOM 789 O O . PRO B 1 30 ? 6.453 4.418 -1.59 1 97.5 30 PRO B O 1
ATOM 792 N N . ASN B 1 31 ? 5.77 3.398 -3.518 1 97.62 31 ASN B N 1
ATOM 793 C CA . ASN B 1 31 ? 5.312 4.621 -4.168 1 97.62 31 ASN B CA 1
ATOM 794 C C . ASN B 1 31 ? 3.953 5.066 -3.637 1 97.62 31 ASN B C 1
ATOM 796 O O . ASN B 1 31 ? 3.023 4.266 -3.549 1 97.62 31 ASN B O 1
ATOM 800 N N . LEU B 1 32 ? 3.896 6.316 -3.328 1 98.25 32 LEU B N 1
ATOM 801 C CA . LEU B 1 32 ? 2.635 6.867 -2.852 1 98.25 32 LEU B CA 1
ATOM 802 C C . LEU B 1 32 ? 1.921 7.633 -3.961 1 98.25 32 LEU B C 1
ATOM 804 O O . LEU B 1 32 ? 0.69 7.711 -3.975 1 98.25 32 LEU B O 1
ATOM 808 N N . THR B 1 33 ? 2.74 8.141 -4.855 1 95.69 33 THR B N 1
ATOM 809 C CA . THR B 1 33 ? 2.156 8.805 -6.012 1 95.69 33 THR B CA 1
ATOM 810 C C . THR B 1 33 ? 1.306 7.832 -6.824 1 95.69 33 THR B C 1
ATOM 812 O O . THR B 1 33 ? 1.652 6.656 -6.953 1 95.69 33 THR B O 1
ATOM 815 N N . GLY B 1 34 ? 0.091 8.359 -7.305 1 93.06 34 GLY B N 1
ATOM 816 C CA . GLY B 1 34 ? -0.801 7.523 -8.094 1 93.06 34 GLY B CA 1
ATOM 817 C C . GLY B 1 34 ? -1.828 6.785 -7.258 1 93.06 34 GLY B C 1
ATOM 818 O O . GLY B 1 34 ? -2.803 6.25 -7.793 1 93.06 34 GLY B O 1
ATOM 819 N N . GLN B 1 35 ? -1.688 6.84 -6.008 1 97.44 35 GLN B N 1
ATOM 820 C CA . GLN B 1 35 ? -2.623 6.148 -5.125 1 97.44 35 GLN B CA 1
ATOM 821 C C . GLN B 1 35 ? -3.812 7.039 -4.777 1 97.44 35 GLN B C 1
ATOM 823 O O . GLN B 1 35 ? -3.695 8.266 -4.781 1 97.44 35 GLN B O 1
ATOM 828 N N . SER B 1 36 ? -4.891 6.434 -4.492 1 97 36 SER B N 1
ATOM 829 C CA . SER B 1 36 ? -6.039 7.219 -4.055 1 97 36 SER B CA 1
ATOM 830 C C . SER B 1 36 ? -5.828 7.762 -2.646 1 97 36 SER B C 1
ATOM 832 O O . SER B 1 36 ? -5.191 7.117 -1.812 1 97 36 SER B O 1
ATOM 834 N N . ALA B 1 37 ? -6.406 8.883 -2.383 1 98.19 37 ALA B N 1
ATOM 835 C CA . ALA B 1 37 ? -6.352 9.461 -1.042 1 98.19 37 ALA B CA 1
ATOM 836 C C . ALA B 1 37 ? -7.039 8.547 -0.027 1 98.19 37 ALA B C 1
ATOM 838 O O . ALA B 1 37 ? -6.582 8.422 1.111 1 98.19 37 ALA B O 1
ATOM 839 N N . THR B 1 38 ? -8.094 7.914 -0.445 1 98.06 38 THR B N 1
ATOM 840 C CA . THR B 1 38 ? -8.844 7.023 0.434 1 98.06 38 THR B CA 1
ATOM 841 C C . THR B 1 38 ? -7.973 5.863 0.902 1 98.06 38 THR B C 1
ATOM 843 O O . THR B 1 38 ? -7.914 5.566 2.098 1 98.06 38 THR B O 1
ATOM 846 N N . TYR B 1 39 ? -7.254 5.25 0.063 1 97.69 39 TYR B N 1
ATOM 847 C CA . TYR B 1 39 ? -6.383 4.141 0.445 1 97.69 39 TYR B CA 1
ATOM 848 C C . TYR B 1 39 ? -5.23 4.625 1.315 1 97.69 39 TYR B C 1
ATOM 850 O O . TYR B 1 39 ? -4.879 3.98 2.305 1 97.69 39 TYR B O 1
ATOM 858 N N . LEU B 1 40 ? -4.625 5.73 0.871 1 98 40 LEU B N 1
ATOM 859 C CA . LEU B 1 40 ? -3.496 6.238 1.645 1 98 40 LEU B CA 1
ATOM 860 C C . LEU B 1 40 ? -3.92 6.566 3.072 1 98 40 LEU B C 1
ATOM 862 O O . LEU B 1 40 ? -3.209 6.238 4.027 1 98 40 LEU B O 1
ATOM 866 N N . GLU B 1 41 ? -5.07 7.219 3.195 1 98.19 41 GLU B N 1
ATOM 867 C CA . GLU B 1 41 ? -5.582 7.547 4.523 1 98.19 41 GLU B CA 1
ATOM 868 C C . GLU B 1 41 ? -5.789 6.289 5.359 1 98.19 41 GLU B C 1
ATOM 870 O O . GLU B 1 41 ? -5.363 6.227 6.516 1 98.19 41 GLU B O 1
ATOM 875 N N . SER B 1 42 ? -6.402 5.352 4.785 1 97.69 42 SER B N 1
ATOM 876 C CA . SER B 1 42 ? -6.652 4.094 5.48 1 97.69 42 SER B CA 1
ATOM 877 C C . SER B 1 42 ? -5.348 3.432 5.91 1 97.69 42 SER B C 1
ATOM 879 O O . SER B 1 42 ? -5.254 2.898 7.02 1 97.69 42 SER B O 1
ATOM 881 N N . SER B 1 43 ? -4.359 3.432 5.047 1 97 43 SER B N 1
ATOM 882 C CA . SER B 1 43 ? -3.072 2.805 5.332 1 97 43 SER B CA 1
ATOM 883 C C . SER B 1 43 ? -2.367 3.494 6.496 1 97 43 SER B C 1
ATOM 885 O O . SER B 1 43 ? -1.877 2.83 7.41 1 97 43 SER B O 1
ATOM 887 N N . ILE B 1 44 ? -2.309 4.816 6.488 1 97.75 44 ILE B N 1
ATOM 888 C CA . ILE B 1 44 ? -1.62 5.559 7.535 1 97.75 44 ILE B CA 1
ATOM 889 C C . ILE B 1 44 ? -2.33 5.344 8.867 1 97.75 44 ILE B C 1
ATOM 891 O O . ILE B 1 44 ? -1.684 5.148 9.898 1 97.75 44 ILE B O 1
ATOM 895 N N . LYS B 1 45 ? -3.627 5.297 8.875 1 97.88 45 LYS B N 1
ATOM 896 C CA . LYS B 1 45 ? -4.379 5.047 10.102 1 97.88 45 LYS B CA 1
ATOM 897 C C . LYS B 1 45 ? -4.109 3.641 10.633 1 97.88 45 LYS B C 1
ATOM 899 O O . LYS B 1 45 ? -4.016 3.438 11.844 1 97.88 45 LYS B O 1
ATOM 904 N N . ALA B 1 46 ? -4.059 2.719 9.758 1 97.06 46 ALA B N 1
ATOM 905 C CA . ALA B 1 46 ? -3.781 1.348 10.172 1 97.06 46 ALA B CA 1
ATOM 906 C C . ALA B 1 46 ? -2.418 1.245 10.852 1 97.06 46 ALA B C 1
ATOM 908 O O . ALA B 1 46 ? -2.258 0.507 11.828 1 97.06 46 ALA B O 1
ATOM 909 N N . TYR B 1 47 ? -1.415 1.907 10.289 1 97 47 TYR B N 1
ATOM 910 C CA . TYR B 1 47 ? -0.125 1.952 10.969 1 97 47 TYR B CA 1
ATOM 911 C C . TYR B 1 47 ? -0.248 2.625 12.328 1 97 47 TYR B C 1
ATOM 913 O O . TYR B 1 47 ? 0.245 2.105 13.336 1 97 47 TYR B O 1
ATOM 921 N N . ARG B 1 48 ? -0.907 3.746 12.375 1 97.06 48 ARG B N 1
ATOM 922 C CA . ARG B 1 48 ? -1.068 4.492 13.617 1 97.06 48 ARG B CA 1
ATOM 923 C C . ARG B 1 48 ? -1.7 3.627 14.695 1 97.06 48 ARG B C 1
ATOM 925 O O . ARG B 1 48 ? -1.312 3.699 15.867 1 97.06 48 ARG B O 1
ATOM 932 N N . ASP B 1 49 ? -2.625 2.809 14.289 1 96.38 49 ASP B N 1
ATOM 933 C CA . ASP B 1 49 ? -3.453 2.068 15.234 1 96.38 49 ASP B CA 1
ATOM 934 C C . ASP B 1 49 ? -2.857 0.692 15.523 1 96.38 49 ASP B C 1
ATOM 936 O O . ASP B 1 49 ? -3.479 -0.126 16.203 1 96.38 49 ASP B O 1
ATOM 940 N N . GLY B 1 50 ? -1.717 0.434 14.938 1 95.12 50 GLY B N 1
ATOM 941 C CA . GLY B 1 50 ? -1.012 -0.804 15.234 1 95.12 50 GLY B CA 1
ATOM 942 C C . GLY B 1 50 ? -1.633 -2.016 14.562 1 95.12 50 GLY B C 1
ATOM 943 O O . GLY B 1 50 ? -1.459 -3.145 15.023 1 95.12 50 GLY B O 1
ATOM 944 N N . GLN B 1 51 ? -2.344 -1.75 13.508 1 96 51 GLN B N 1
ATOM 945 C CA . GLN B 1 51 ? -3.055 -2.818 12.812 1 96 51 GLN B CA 1
ATOM 946 C C . GLN B 1 51 ? -2.191 -3.426 11.711 1 96 51 GLN B C 1
ATOM 948 O O . GLN B 1 51 ? -2.586 -4.406 11.078 1 96 51 GLN B O 1
ATOM 953 N N . ARG B 1 52 ? -0.987 -2.908 11.523 1 95.06 52 ARG B N 1
ATOM 954 C CA . ARG B 1 52 ? 0.009 -3.475 10.617 1 95.06 52 ARG B CA 1
ATOM 955 C C . ARG B 1 52 ? 1.281 -3.852 11.367 1 95.06 52 ARG B C 1
ATOM 957 O O . ARG B 1 52 ? 1.874 -3.016 12.055 1 95.06 52 ARG B O 1
ATOM 964 N N . LYS B 1 53 ? 1.775 -5.07 11.336 1 92.12 53 LYS B N 1
ATOM 965 C CA . LYS B 1 53 ? 2.93 -5.547 12.094 1 92.12 53 LYS B CA 1
ATOM 966 C C . LYS B 1 53 ? 3.938 -6.238 11.18 1 92.12 53 LYS B C 1
ATOM 968 O O . LYS B 1 53 ? 5.055 -6.551 11.609 1 92.12 53 LYS B O 1
ATOM 973 N N . GLY B 1 54 ? 3.84 -6.359 9.93 1 86.31 54 GLY B N 1
ATOM 974 C CA . GLY B 1 54 ? 4.715 -7.035 8.984 1 86.31 54 GLY B CA 1
ATOM 975 C C . GLY B 1 54 ? 5.363 -6.086 7.988 1 86.31 54 GLY B C 1
ATOM 976 O O . GLY B 1 54 ? 5.043 -4.895 7.961 1 86.31 54 GLY B O 1
ATOM 977 N N . GLY B 1 55 ? 6.348 -6.727 7.355 1 86.69 55 GLY B N 1
ATOM 978 C CA . GLY B 1 55 ? 7.043 -5.906 6.375 1 86.69 55 GLY B CA 1
ATOM 979 C C . GLY B 1 55 ? 7.785 -4.738 6.996 1 86.69 55 GLY B C 1
ATOM 980 O O . GLY B 1 55 ? 8.586 -4.922 7.914 1 86.69 55 GLY B O 1
ATOM 981 N N . ASN B 1 56 ? 7.312 -3.51 6.543 1 88.69 56 ASN B N 1
ATOM 982 C CA . ASN B 1 56 ? 8.008 -2.311 6.996 1 88.69 56 ASN B CA 1
ATOM 983 C C . ASN B 1 56 ? 7.227 -1.584 8.086 1 88.69 56 ASN B C 1
ATOM 985 O O . ASN B 1 56 ? 7.367 -0.371 8.25 1 88.69 56 ASN B O 1
ATOM 989 N N . ALA B 1 57 ? 6.469 -2.254 8.734 1 95 57 ALA B N 1
ATOM 990 C CA . ALA B 1 57 ? 5.613 -1.628 9.742 1 95 57 ALA B CA 1
ATOM 991 C C . ALA B 1 57 ? 6.445 -1.003 10.859 1 95 57 ALA B C 1
ATOM 993 O O . ALA B 1 57 ? 6.09 0.051 11.391 1 95 57 ALA B O 1
ATOM 994 N N . ALA B 1 58 ? 7.555 -1.684 11.242 1 94.75 58 ALA B N 1
ATOM 995 C CA . ALA B 1 58 ? 8.406 -1.159 12.305 1 94.75 58 ALA B CA 1
ATOM 996 C C . ALA B 1 58 ? 8.953 0.216 11.938 1 94.75 58 ALA B C 1
ATOM 998 O O . ALA B 1 58 ? 9.133 1.072 12.805 1 94.75 58 ALA B O 1
ATOM 999 N N . LEU B 1 59 ? 9.141 0.426 10.688 1 95.88 59 LEU B N 1
ATOM 1000 C CA . LEU B 1 59 ? 9.625 1.708 10.195 1 95.88 59 LEU B CA 1
ATOM 1001 C C . LEU B 1 59 ? 8.492 2.721 10.094 1 95.88 59 LEU B C 1
ATOM 1003 O O . LEU B 1 59 ? 8.664 3.893 10.438 1 95.88 59 LEU B O 1
ATOM 1007 N N . MET B 1 60 ? 7.336 2.307 9.688 1 98.06 60 MET B N 1
ATOM 1008 C CA . MET B 1 60 ? 6.266 3.234 9.328 1 98.06 60 MET B CA 1
ATOM 1009 C C . MET B 1 60 ? 5.434 3.607 10.547 1 98.06 60 MET B C 1
ATOM 1011 O O . MET B 1 60 ? 4.902 4.715 10.625 1 98.06 60 MET B O 1
ATOM 1015 N N . THR B 1 61 ? 5.336 2.709 11.531 1 97.25 61 THR B N 1
ATOM 1016 C CA . THR B 1 61 ? 4.434 2.92 12.656 1 97.25 61 THR B CA 1
ATOM 1017 C C . THR B 1 61 ? 4.816 4.18 13.422 1 97.25 61 THR B C 1
ATOM 1019 O O . THR B 1 61 ? 3.967 5.035 13.688 1 97.25 61 THR B O 1
ATOM 1022 N N . PRO B 1 62 ? 6.133 4.414 13.766 1 96.69 62 PRO B N 1
ATOM 1023 C CA . PRO B 1 62 ? 6.453 5.645 14.484 1 96.69 62 PRO B CA 1
ATOM 1024 C C . PRO B 1 62 ? 6.203 6.902 13.656 1 96.69 62 PRO B C 1
ATOM 1026 O O . PRO B 1 62 ? 5.938 7.969 14.211 1 96.69 62 PRO B O 1
ATOM 1029 N N . MET B 1 63 ? 6.23 6.816 12.398 1 97.69 63 MET B N 1
ATOM 1030 C CA . MET B 1 63 ? 6 7.957 11.516 1 97.69 63 MET B CA 1
ATOM 1031 C C . MET B 1 63 ? 4.527 8.367 11.523 1 97.69 63 MET B C 1
ATOM 1033 O O . MET B 1 63 ? 4.199 9.523 11.258 1 97.69 63 MET B O 1
ATOM 1037 N N . ALA B 1 64 ? 3.623 7.371 11.867 1 97.5 64 ALA B N 1
ATOM 1038 C CA . ALA B 1 64 ? 2.184 7.609 11.82 1 97.5 64 ALA B CA 1
ATOM 1039 C C . ALA B 1 64 ? 1.639 7.973 13.195 1 97.5 64 ALA B C 1
ATOM 1041 O O . ALA B 1 64 ? 0.58 8.594 13.312 1 97.5 64 ALA B O 1
ATOM 1042 N N . GLN B 1 65 ? 2.154 7.41 14.375 1 95.44 65 GLN B N 1
ATOM 1043 C CA . GLN B 1 65 ? 1.602 7.41 15.727 1 95.44 65 GLN B CA 1
ATOM 1044 C C . GLN B 1 65 ? 1.233 8.82 16.172 1 95.44 65 GLN B C 1
ATOM 1046 O O . GLN B 1 65 ? 0.207 9.023 16.812 1 95.44 65 GLN B O 1
ATOM 1051 N N . GLY B 1 66 ? 1.812 9.93 15.766 1 95.5 66 GLY B N 1
ATOM 1052 C CA . GLY B 1 66 ? 1.572 11.273 16.25 1 95.5 66 GLY B CA 1
ATOM 1053 C C . GLY B 1 66 ? 0.691 12.094 15.328 1 95.5 66 GLY B C 1
ATOM 1054 O O . GLY B 1 66 ? 0.377 13.25 15.625 1 95.5 66 GLY B O 1
ATOM 1055 N N . LEU B 1 67 ? 0.148 11.414 14.414 1 98.31 67 LEU B N 1
ATOM 1056 C CA . LEU B 1 67 ? -0.629 12.164 13.43 1 98.31 67 LEU B CA 1
ATOM 1057 C C . LEU B 1 67 ? -2.107 12.18 13.805 1 98.31 67 LEU B C 1
ATOM 1059 O O . LEU B 1 67 ? -2.654 11.164 14.242 1 98.31 67 LEU B O 1
ATOM 1063 N N . SER B 1 68 ? -2.744 13.305 13.688 1 98.69 68 SER B N 1
ATOM 1064 C CA . SER B 1 68 ? -4.195 13.398 13.836 1 98.69 68 SER B CA 1
ATOM 1065 C C . SER B 1 68 ? -4.906 12.906 12.578 1 98.69 68 SER B C 1
ATOM 1067 O O . SER B 1 68 ? -4.277 12.734 11.531 1 98.69 68 SER B O 1
ATOM 1069 N N . ASP B 1 69 ? -6.215 12.758 12.734 1 98.5 69 ASP B N 1
ATOM 1070 C CA . ASP B 1 69 ? -7 12.383 11.562 1 98.5 69 ASP B CA 1
ATOM 1071 C C . ASP B 1 69 ? -6.891 13.445 10.469 1 98.5 69 ASP B C 1
ATOM 1073 O O . ASP B 1 69 ? -6.832 13.117 9.281 1 98.5 69 ASP B O 1
ATOM 1077 N N . GLU B 1 70 ? -6.852 14.633 10.875 1 98.69 70 GLU B N 1
ATOM 1078 C CA . GLU B 1 70 ? -6.73 15.727 9.914 1 98.69 70 GLU B CA 1
ATOM 1079 C C . GLU B 1 70 ? -5.363 15.719 9.234 1 98.69 70 GLU B C 1
ATOM 1081 O O . GLU B 1 70 ? -5.262 15.922 8.023 1 98.69 70 GLU B O 1
ATOM 1086 N N . ASP B 1 71 ? -4.305 15.477 10.023 1 98.75 71 ASP B N 1
ATOM 1087 C CA . ASP B 1 71 ? -2.969 15.367 9.445 1 98.75 71 ASP B CA 1
ATOM 1088 C C . ASP B 1 71 ? -2.92 14.273 8.391 1 98.75 71 ASP B C 1
ATOM 1090 O O . ASP B 1 71 ? -2.4 14.484 7.289 1 98.75 71 ASP B O 1
ATOM 1094 N N . ILE B 1 72 ? -3.506 13.203 8.727 1 98.81 72 ILE B N 1
ATOM 1095 C CA . ILE B 1 72 ? -3.475 12.039 7.852 1 98.81 72 ILE B CA 1
ATOM 1096 C C . ILE B 1 72 ? -4.234 12.336 6.559 1 98.81 72 ILE B C 1
ATOM 1098 O O . ILE B 1 72 ? -3.756 12.031 5.465 1 98.81 72 ILE B O 1
ATOM 1102 N N . ALA B 1 73 ? -5.348 12.938 6.668 1 98.81 73 ALA B N 1
ATOM 1103 C CA . ALA B 1 73 ? -6.133 13.289 5.488 1 98.81 73 ALA B CA 1
ATOM 1104 C C . ALA B 1 73 ? -5.371 14.266 4.594 1 98.81 73 ALA B C 1
ATOM 1106 O O . ALA B 1 73 ? -5.379 14.125 3.367 1 98.81 73 ALA B O 1
ATOM 1107 N N . ASP B 1 74 ? -4.703 15.234 5.191 1 98.81 74 ASP B N 1
ATOM 1108 C CA . ASP B 1 74 ? -3.957 16.234 4.441 1 98.81 74 ASP B CA 1
ATOM 1109 C C . ASP B 1 74 ? -2.766 15.609 3.721 1 98.81 74 ASP B C 1
ATOM 1111 O O . ASP B 1 74 ? -2.527 15.891 2.545 1 98.81 74 ASP B O 1
ATOM 1115 N N . ILE B 1 75 ? -2.061 14.742 4.438 1 98.5 75 ILE B N 1
ATOM 1116 C CA . ILE B 1 75 ? -0.896 14.07 3.875 1 98.5 75 ILE B CA 1
ATOM 1117 C C . ILE B 1 75 ? -1.331 13.156 2.73 1 98.5 75 ILE B C 1
ATOM 1119 O O . ILE B 1 75 ? -0.704 13.141 1.669 1 98.5 75 ILE B O 1
ATOM 1123 N N . ALA B 1 76 ? -2.428 12.461 2.951 1 98.5 76 ALA B N 1
ATOM 1124 C CA . ALA B 1 76 ? -2.957 11.578 1.911 1 98.5 76 ALA B CA 1
ATOM 1125 C C . ALA B 1 76 ? -3.365 12.375 0.676 1 98.5 76 ALA B C 1
ATOM 1127 O O . ALA B 1 76 ? -3.082 11.969 -0.454 1 98.5 76 ALA B O 1
ATOM 1128 N N . ALA B 1 77 ? -3.961 13.484 0.858 1 98.38 77 ALA B N 1
ATOM 1129 C CA . ALA B 1 77 ? -4.375 14.344 -0.249 1 98.38 77 ALA B CA 1
ATOM 1130 C C . ALA B 1 77 ? -3.168 14.852 -1.033 1 98.38 77 ALA B C 1
ATOM 1132 O O . ALA B 1 77 ? -3.186 14.875 -2.266 1 98.38 77 ALA B O 1
ATOM 1133 N N . TYR B 1 78 ? -2.176 15.219 -0.329 1 98.31 78 TYR B N 1
ATOM 1134 C CA . TYR B 1 78 ? -0.965 15.711 -0.979 1 98.31 78 TYR B CA 1
ATOM 1135 C C . TYR B 1 78 ? -0.384 14.656 -1.914 1 98.31 78 TYR B C 1
ATOM 1137 O O . TYR B 1 78 ? -0.224 14.898 -3.113 1 98.31 78 TYR B O 1
ATOM 1145 N N . TYR B 1 79 ? -0.116 13.492 -1.38 1 98.12 79 TYR B N 1
ATOM 1146 C CA . TYR B 1 79 ? 0.555 12.469 -2.172 1 98.12 79 TYR B CA 1
ATOM 1147 C C . TYR B 1 79 ? -0.347 11.969 -3.293 1 98.12 79 TYR B C 1
ATOM 1149 O O . TYR B 1 79 ? 0.131 11.633 -4.379 1 98.12 79 TYR B O 1
ATOM 1157 N N . SER B 1 80 ? -1.627 11.898 -3.047 1 97.69 80 SER B N 1
ATOM 1158 C CA . SER B 1 80 ? -2.561 11.445 -4.074 1 97.69 80 SER B CA 1
ATOM 1159 C C . SER B 1 80 ? -2.611 12.43 -5.242 1 97.69 80 SER B C 1
ATOM 1161 O O . SER B 1 80 ? -2.971 12.055 -6.359 1 97.69 80 SER B O 1
ATOM 1163 N N . SER B 1 81 ? -2.279 13.609 -5.012 1 96.44 81 SER B N 1
ATOM 1164 C CA . SER B 1 81 ? -2.377 14.641 -6.035 1 96.44 81 SER B CA 1
ATOM 1165 C C . SER B 1 81 ? -1.1 14.719 -6.867 1 96.44 81 SER B C 1
ATOM 1167 O O . SER B 1 81 ? -1.04 15.445 -7.859 1 96.44 81 SER B O 1
ATOM 1169 N N . GLN B 1 82 ? -0.12 13.969 -6.387 1 92.44 82 GLN B N 1
ATOM 1170 C CA . GLN B 1 82 ? 1.149 13.992 -7.105 1 92.44 82 GLN B CA 1
ATOM 1171 C C . GLN B 1 82 ? 1.061 13.203 -8.406 1 92.44 82 GLN B C 1
ATOM 1173 O O . GLN B 1 82 ? 0.231 12.305 -8.539 1 92.44 82 GLN B O 1
ATOM 1178 N N . GLU B 1 83 ? 1.845 13.602 -9.422 1 81.06 83 GLU B N 1
ATOM 1179 C CA . GLU B 1 83 ? 1.917 12.914 -10.711 1 81.06 83 GLU B CA 1
ATOM 1180 C C . GLU B 1 83 ? 3.289 12.281 -10.922 1 81.06 83 GLU B C 1
ATOM 1182 O O . GLU B 1 83 ? 4.285 12.75 -10.367 1 81.06 83 GLU B O 1
#

Nearest PDB structures (foldseek):
  1cno-assembly1_A  TM=9.766E-01  e=4.548E-09  Marinobacter nauticus
  2zzs-assembly1_A  TM=9.643E-01  e=1.065E-08  Vibrio parahaemolyticus RIMD 2210633
  2zzs-assembly29_3  TM=9.565E-01  e=2.079E-08  Vibrio parahaemolyticus RIMD 2210633
  8yts-assembly2_B  TM=9.203E-01  e=1.972E-07  Thioalkalivibrio paradoxus ARh 1
  8uf3-assembly2_B  TM=9.503E-01  e=7.069E-07  Neisseria gonorrhoeae F62

Foldseek 3Di:
DAAQVVLLVLCVVPCVALNSLQNGPDPLRDRLAQDALVVQLVVLVCLLVVVDDDRCSVVSNVVRVPADSRNSSNNSVNNDPGD/DAAQVVLLVLCVVPCVALNSLQNGPDPLRDRLAQDALVVQLVVLVCLLVVVDDDRCSVVSNVVRVPADSRNSSNNSVNNDPGD

Organism: Halomonas halodenitrificans (strain ATCC 12084 / NCIMB 8669) (NCBI:txid31991)

Sequence (166 aa):
AGDAAAGEDKIGTCVACHGTDGQGLAPIYPNLTGQSATYLESSIKAYRDGQRKGGNAALMTPMAQGLSDEDIADIAAYYSSQEAGDAAAGEDKIGTCVACHGTDGQGLAPIYPNLTGQSATYLESSIKAYRDGQRKGGNAALMTPMAQGLSDEDIADIAAYYSSQE

pLDDT: mean 96.37, std 3.33, range [81.06, 98.81]

Secondary structure (DSSP, 8-state):
---HHHHHTT-TTTHHHH-TTS--SSTTSPP-TT--HHHHHHHHHHHHTT-B-STTHHHHHHHHTT--HHHHHHHHHHHHT--/---HHHHHTT-TTTHHHH-TTS--SSTTSPP-TT--HHHHHHHHHHHHTT-B-STTHHHHHHHHTT--HHHHHHHHHHHHT--

Radius of gyration: 15.01 Å; Cα contacts (8 Å, |Δi|>4): 311; chains: 2; bounding box: 27×42×34 Å

InterPro domains:
  IPR008168 Cytochrome c, class IC [PR00605] (12-23)
  IPR008168 Cytochrome c, class IC [PR00605] (57-79)
  IPR009056 Cytochrome c-like domain [PF00034] (13-78)
  IPR009056 Cytochrome c-like domain [PS51007] (2-83)
  IPR036909 Cytochrome c-like domain superfamily [G3DSA:1.10.760.10] (1-83)
  IPR036909 Cytochrome c-like domain superfamily [SSF46626] (12-82)
  IPR050597 Cytochrome c Oxidase Subunit [PTHR33751] (12-82)

Solvent-accessible surface area (backbone atoms only — not comparable to full-atom values): 8328 Å² total; per-residue (Å²): 130,45,44,35,75,64,10,66,76,67,40,75,82,48,30,81,43,22,32,91,56,15,47,30,75,44,57,77,34,56,48,40,37,69,28,41,38,60,30,45,30,40,51,47,50,21,29,41,70,62,30,38,69,36,77,62,25,81,70,47,24,72,74,27,56,82,56,48,74,65,52,39,31,8,40,17,28,29,32,32,67,30,120,130,44,43,35,76,64,10,66,76,66,37,76,82,49,32,80,43,23,32,92,56,15,48,31,73,44,57,76,35,57,48,42,36,70,29,42,36,60,30,45,32,40,51,46,48,20,30,39,71,62,30,39,70,37,78,62,24,82,68,47,24,73,75,27,56,83,54,48,74,65,52,40,31,8,40,17,28,28,32,30,68,32,122